Protein AF-A0A819K159-F1 (afdb_monomer_lite)

Structure (mmCIF, N/CA/C/O backbone):
data_AF-A0A819K159-F1
#
_entry.id   AF-A0A819K159-F1
#
loop_
_atom_site.group_PDB
_atom_site.id
_atom_site.type_symbol
_atom_site.label_atom_id
_atom_site.label_alt_id
_atom_site.label_comp_id
_atom_site.label_asym_id
_atom_site.label_entity_id
_atom_site.label_seq_id
_atom_site.pdbx_PDB_ins_code
_atom_site.Cartn_x
_atom_site.Cartn_y
_atom_site.Cartn_z
_atom_site.occupancy
_atom_site.B_iso_or_equiv
_atom_site.auth_seq_id
_atom_site.auth_comp_id
_atom_site.auth_asym_id
_atom_site.auth_atom_id
_atom_site.pdbx_PDB_model_num
ATOM 1 N N . ASN A 1 1 ? 10.138 -2.833 24.846 1.00 34.81 1 ASN A N 1
ATOM 2 C CA . ASN A 1 1 ? 11.145 -2.351 23.873 1.00 34.81 1 ASN A CA 1
ATOM 3 C C . ASN A 1 1 ? 10.546 -2.273 22.482 1.00 34.81 1 ASN A C 1
ATOM 5 O O . ASN A 1 1 ? 10.382 -3.329 21.896 1.00 34.81 1 ASN A O 1
ATOM 9 N N . SER A 1 2 ? 10.204 -1.086 21.962 1.00 34.47 2 SER A N 1
ATOM 10 C CA . SER A 1 2 ? 10.043 -0.841 20.509 1.00 34.47 2 SER A CA 1
ATOM 11 C C . SER A 1 2 ? 9.877 0.658 20.207 1.00 34.47 2 SER A C 1
ATOM 13 O O . SER A 1 2 ? 8.821 1.103 19.783 1.00 34.47 2 SER A O 1
ATOM 15 N N . TYR A 1 3 ? 10.932 1.452 20.414 1.00 44.59 3 TYR A N 1
ATOM 16 C CA . TYR A 1 3 ? 11.008 2.831 19.893 1.00 44.59 3 TYR A CA 1
ATOM 17 C C . TYR A 1 3 ? 11.698 2.905 18.510 1.00 44.59 3 TYR A C 1
ATOM 19 O O . TYR A 1 3 ? 11.857 3.988 17.961 1.00 44.59 3 TYR A O 1
ATOM 27 N N . GLY A 1 4 ? 12.090 1.761 17.923 1.00 44.41 4 GLY A N 1
ATOM 28 C CA . GLY A 1 4 ? 12.857 1.691 16.666 1.00 44.41 4 GLY A CA 1
ATOM 29 C C . GLY A 1 4 ? 12.062 1.370 15.390 1.00 44.41 4 GLY A C 1
ATOM 30 O O . GLY A 1 4 ? 12.585 1.562 14.299 1.00 44.41 4 GLY A O 1
ATOM 31 N N . LEU A 1 5 ? 10.809 0.905 15.484 1.00 49.50 5 LEU A N 1
ATOM 32 C CA . LEU A 1 5 ? 10.031 0.464 14.308 1.00 49.50 5 LEU A CA 1
ATOM 33 C C . LEU A 1 5 ? 9.354 1.614 13.536 1.00 49.50 5 LEU A C 1
ATOM 35 O O . LEU A 1 5 ? 9.073 1.469 12.349 1.00 49.50 5 LEU A O 1
ATOM 39 N N . ASN A 1 6 ? 9.134 2.772 14.169 1.00 55.06 6 ASN A N 1
ATOM 40 C CA . ASN A 1 6 ? 8.430 3.900 13.540 1.00 55.06 6 ASN A CA 1
ATOM 41 C C . ASN A 1 6 ? 9.286 4.676 12.520 1.00 55.06 6 ASN A C 1
ATOM 43 O O . ASN A 1 6 ? 8.740 5.336 11.639 1.00 55.06 6 ASN A O 1
ATOM 47 N N . GLY A 1 7 ? 10.619 4.616 12.622 1.00 65.12 7 GLY A N 1
ATOM 48 C CA . GLY A 1 7 ? 11.518 5.340 11.713 1.00 65.12 7 GLY A CA 1
ATOM 49 C C . GLY A 1 7 ? 11.673 4.670 10.346 1.00 65.12 7 GLY A C 1
ATOM 50 O O . GLY A 1 7 ? 11.739 5.354 9.327 1.00 65.12 7 GLY A O 1
ATOM 51 N N . MET A 1 8 ? 11.669 3.334 10.316 1.00 78.75 8 MET A N 1
ATOM 52 C CA . MET A 1 8 ? 11.989 2.569 9.108 1.00 78.75 8 MET A CA 1
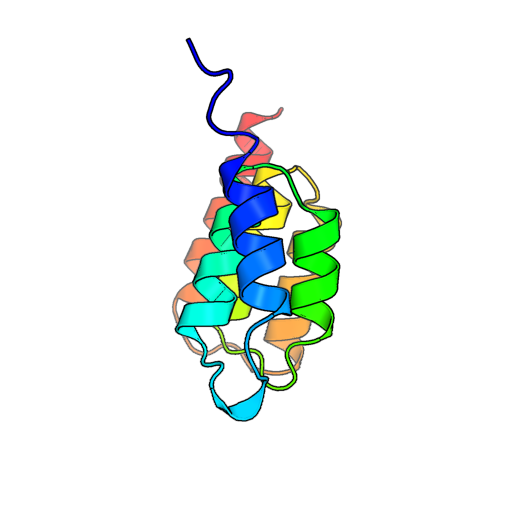ATOM 53 C C . MET A 1 8 ? 10.923 2.700 8.017 1.00 78.75 8 MET A C 1
ATOM 55 O O . MET A 1 8 ? 11.279 2.800 6.847 1.00 78.75 8 MET A O 1
ATOM 59 N N . GLY A 1 9 ? 9.636 2.771 8.376 1.00 84.25 9 GLY A N 1
ATOM 60 C CA . GLY A 1 9 ? 8.568 2.995 7.397 1.00 84.25 9 GLY A CA 1
ATOM 61 C C . GLY A 1 9 ? 8.703 4.343 6.688 1.00 84.25 9 GLY A C 1
ATOM 62 O O . GLY A 1 9 ? 8.634 4.405 5.464 1.00 84.25 9 GLY A O 1
ATOM 63 N N . LYS A 1 10 ? 8.992 5.418 7.435 1.00 87.88 10 LYS A N 1
ATOM 64 C CA . LYS A 1 10 ? 9.196 6.754 6.851 1.00 87.88 10 LYS A CA 1
ATOM 65 C C . LYS A 1 10 ? 10.429 6.793 5.953 1.00 87.88 10 LYS A C 1
ATOM 67 O O . LYS A 1 10 ? 10.360 7.314 4.847 1.00 87.88 10 LYS A O 1
ATOM 72 N N . GLN A 1 11 ? 11.529 6.179 6.389 1.00 89.50 11 GLN A N 1
ATOM 73 C CA . GLN A 1 11 ? 12.736 6.058 5.569 1.00 89.50 11 GLN A CA 1
ATOM 74 C C . GLN A 1 11 ? 12.486 5.250 4.289 1.00 89.50 11 GLN A C 1
ATOM 76 O O . GLN A 1 11 ? 12.965 5.635 3.226 1.00 89.50 11 GLN A O 1
ATOM 81 N N . ALA A 1 12 ? 11.713 4.163 4.365 1.00 89.75 12 ALA A N 1
ATOM 82 C CA . ALA A 1 12 ? 11.340 3.372 3.196 1.00 89.75 12 ALA A CA 1
ATOM 83 C C . ALA A 1 12 ? 10.525 4.200 2.192 1.00 89.75 12 ALA A C 1
ATOM 85 O O . ALA A 1 12 ? 10.812 4.161 0.997 1.00 89.75 12 ALA A O 1
ATOM 86 N N . VAL A 1 13 ? 9.565 4.995 2.675 1.00 91.75 13 VAL A N 1
ATOM 87 C CA . VAL A 1 13 ? 8.784 5.929 1.848 1.00 91.75 13 VAL A CA 1
ATOM 88 C C . VAL A 1 13 ? 9.690 6.977 1.203 1.00 91.75 13 VAL A C 1
ATOM 90 O O . VAL A 1 13 ? 9.614 7.188 -0.004 1.00 91.75 13 VAL A O 1
ATOM 93 N N . GLU A 1 14 ? 10.589 7.606 1.962 1.00 92.25 14 GLU A N 1
ATOM 94 C CA . GLU A 1 14 ? 11.522 8.601 1.421 1.00 92.25 14 GLU A CA 1
ATOM 95 C C . GLU A 1 14 ? 12.449 8.027 0.347 1.00 92.25 14 GLU A C 1
ATOM 97 O O . GLU A 1 14 ? 12.685 8.675 -0.673 1.00 92.25 14 GLU A O 1
ATOM 102 N N . LEU A 1 15 ? 12.992 6.826 0.568 1.00 90.50 15 LEU A N 1
ATOM 103 C CA . LEU A 1 15 ? 13.835 6.143 -0.412 1.00 90.50 15 LEU A CA 1
ATOM 104 C C . LEU A 1 15 ? 13.040 5.817 -1.671 1.00 90.50 15 LEU A C 1
ATOM 106 O O . LEU A 1 15 ? 13.500 6.109 -2.770 1.00 90.50 15 LEU A O 1
ATOM 110 N N . TYR A 1 16 ? 11.834 5.280 -1.505 1.00 91.81 16 TYR A N 1
ATOM 111 C CA . TYR A 1 16 ? 10.938 4.962 -2.606 1.00 91.81 16 TYR A CA 1
ATOM 112 C C . TYR A 1 16 ? 10.593 6.206 -3.443 1.00 91.81 16 TYR A C 1
ATOM 114 O O . TYR A 1 16 ? 10.679 6.164 -4.665 1.00 91.81 16 TYR A O 1
ATOM 122 N N . LEU A 1 17 ? 10.289 7.342 -2.807 1.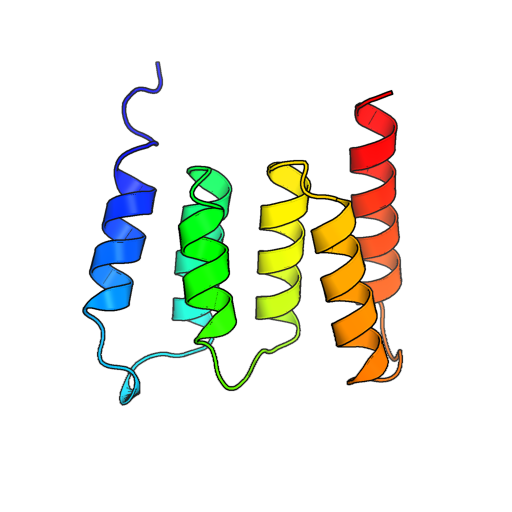00 89.88 17 LEU A N 1
ATOM 123 C CA . LEU A 1 17 ? 9.981 8.599 -3.504 1.00 89.88 17 LEU A CA 1
ATOM 124 C C . LEU A 1 17 ? 11.179 9.199 -4.256 1.00 89.88 17 LEU A C 1
ATOM 126 O O . LEU A 1 17 ? 10.987 9.983 -5.183 1.00 89.88 17 LEU A O 1
ATOM 130 N N . LYS A 1 18 ? 12.408 8.844 -3.869 1.00 91.69 18 LYS A N 1
ATOM 131 C CA . LYS A 1 18 ? 13.638 9.251 -4.564 1.00 91.69 18 LYS A CA 1
ATOM 132 C C . LYS A 1 18 ? 13.993 8.328 -5.733 1.00 91.69 18 LYS A C 1
ATOM 134 O O . LYS A 1 18 ? 14.865 8.687 -6.523 1.00 91.69 18 LYS A O 1
ATOM 139 N N . MET A 1 19 ? 13.368 7.153 -5.850 1.00 87.31 19 MET A N 1
ATOM 140 C CA . MET A 1 19 ? 13.637 6.233 -6.955 1.00 87.31 19 MET A CA 1
ATOM 141 C C . MET A 1 19 ? 13.006 6.756 -8.254 1.00 87.31 19 MET A C 1
ATOM 143 O O . MET A 1 19 ? 11.822 7.104 -8.264 1.00 87.31 19 MET A O 1
ATOM 147 N N . PRO A 1 20 ? 13.754 6.790 -9.372 1.00 87.94 20 PRO A N 1
ATOM 148 C CA . PRO A 1 20 ? 13.175 7.135 -10.662 1.00 87.94 20 PRO A CA 1
ATOM 149 C C . PRO A 1 20 ? 12.097 6.120 -11.054 1.00 87.94 20 PRO A C 1
ATOM 151 O O . PRO A 1 20 ? 12.296 4.910 -10.930 1.00 87.94 20 PRO A O 1
ATOM 154 N N . GLN A 1 21 ? 10.963 6.617 -11.554 1.00 81.44 21 GLN A N 1
ATOM 155 C CA . GLN A 1 21 ? 9.802 5.793 -11.919 1.00 81.44 21 GLN A CA 1
ATOM 156 C C . GLN A 1 21 ? 10.151 4.706 -12.945 1.00 81.44 21 GLN A C 1
ATOM 158 O O . GLN A 1 21 ? 9.619 3.606 -12.873 1.00 81.44 21 GLN A O 1
ATOM 163 N N . GLU A 1 22 ? 11.092 4.984 -13.850 1.00 84.81 22 GLU A N 1
ATOM 164 C CA . GLU A 1 22 ? 11.591 4.043 -14.863 1.00 84.81 22 GLU A CA 1
ATOM 165 C C . GLU A 1 22 ? 12.272 2.788 -14.287 1.00 84.81 22 GLU A C 1
ATOM 167 O O . GLU A 1 22 ? 12.321 1.763 -14.962 1.00 84.81 22 GLU A O 1
ATOM 172 N N . PHE A 1 23 ? 12.763 2.840 -13.042 1.00 85.12 23 PHE A N 1
ATOM 173 C CA . PHE A 1 23 ? 13.386 1.698 -12.360 1.00 85.12 23 PHE A CA 1
ATOM 174 C C . PHE A 1 23 ? 12.460 1.016 -11.354 1.00 85.12 23 PHE A C 1
ATOM 176 O O . PHE A 1 23 ? 12.862 0.038 -10.720 1.00 85.12 23 PHE A O 1
ATOM 183 N N . MET A 1 24 ? 11.242 1.527 -11.168 1.00 88.12 24 MET A N 1
ATOM 184 C CA . MET A 1 24 ? 10.303 0.935 -10.229 1.00 88.12 24 MET A CA 1
ATOM 185 C C . MET A 1 24 ? 9.567 -0.245 -10.847 1.00 88.12 24 MET A C 1
ATOM 187 O O . MET A 1 24 ? 9.076 -0.193 -11.972 1.00 88.12 24 MET A O 1
ATOM 191 N N . ASN A 1 25 ? 9.479 -1.320 -10.071 1.00 90.25 25 ASN A N 1
ATOM 192 C CA . ASN A 1 25 ? 8.729 -2.515 -10.416 1.00 90.25 25 ASN A CA 1
ATOM 193 C C . ASN A 1 25 ? 7.710 -2.870 -9.320 1.00 90.25 25 ASN A C 1
ATOM 195 O O . ASN A 1 25 ? 7.661 -2.259 -8.249 1.00 90.25 25 ASN A O 1
ATOM 199 N N . GLU A 1 26 ? 6.916 -3.913 -9.573 1.00 91.12 26 GLU A N 1
ATOM 200 C CA . GLU A 1 26 ? 5.928 -4.435 -8.620 1.00 91.12 26 GLU A CA 1
ATOM 201 C C . GLU A 1 26 ? 6.523 -4.688 -7.223 1.00 91.12 26 GLU A C 1
ATOM 203 O O . GLU A 1 26 ? 5.896 -4.368 -6.213 1.00 91.12 26 GLU A O 1
ATOM 208 N N . ALA A 1 27 ? 7.743 -5.225 -7.143 1.00 90.56 27 ALA A N 1
ATOM 209 C CA . ALA A 1 27 ? 8.380 -5.533 -5.869 1.00 90.56 27 ALA A CA 1
ATOM 210 C C . ALA A 1 27 ? 8.710 -4.265 -5.068 1.00 90.56 27 ALA A C 1
ATOM 212 O O . ALA A 1 27 ? 8.529 -4.265 -3.851 1.00 90.56 27 ALA A O 1
ATOM 213 N N . ASN A 1 28 ? 9.128 -3.176 -5.723 1.00 92.56 28 ASN A N 1
ATOM 214 C CA . ASN A 1 28 ? 9.342 -1.890 -5.053 1.00 92.56 28 ASN A CA 1
ATOM 215 C C . ASN A 1 28 ? 8.037 -1.357 -4.451 1.00 92.56 28 ASN A C 1
ATOM 217 O O . ASN A 1 28 ? 8.021 -0.962 -3.285 1.00 92.56 28 ASN A O 1
ATOM 221 N N . HIS A 1 29 ? 6.944 -1.404 -5.220 1.00 93.75 29 HIS A N 1
ATOM 222 C CA . HIS A 1 29 ? 5.617 -0.971 -4.776 1.00 93.75 29 HIS A CA 1
ATOM 223 C C . HIS A 1 29 ? 5.122 -1.776 -3.570 1.00 93.75 29 HIS A C 1
ATOM 225 O O . HIS A 1 29 ? 4.736 -1.211 -2.549 1.00 93.75 29 HIS A O 1
ATOM 231 N N . VAL A 1 30 ? 5.179 -3.105 -3.658 1.00 92.19 30 VAL A N 1
ATOM 232 C CA . VAL A 1 30 ? 4.752 -3.994 -2.570 1.00 92.19 30 VAL A CA 1
ATOM 233 C C . VAL A 1 30 ? 5.614 -3.793 -1.323 1.00 92.19 30 VAL A C 1
ATOM 235 O O . VAL A 1 30 ? 5.087 -3.763 -0.213 1.00 92.19 30 VAL A O 1
ATOM 238 N N . CYS A 1 31 ? 6.928 -3.620 -1.489 1.00 92.69 31 CYS A N 1
ATOM 239 C CA . CYS A 1 31 ? 7.848 -3.415 -0.374 1.00 92.69 31 CYS A CA 1
ATOM 240 C C . CYS A 1 31 ? 7.512 -2.142 0.413 1.00 92.69 31 CYS A C 1
ATOM 242 O O . CYS A 1 31 ? 7.370 -2.200 1.637 1.00 92.69 31 CYS A O 1
ATOM 244 N N . VAL A 1 32 ? 7.318 -1.008 -0.274 1.00 93.81 32 VAL A N 1
ATOM 245 C CA . VAL A 1 32 ? 6.984 0.250 0.408 1.00 93.81 32 VAL A CA 1
ATOM 246 C C . VAL A 1 32 ? 5.592 0.201 1.042 1.00 93.81 32 VAL A C 1
ATOM 248 O O . VAL A 1 32 ? 5.428 0.668 2.165 1.00 93.81 32 VAL A O 1
ATOM 251 N N . LEU A 1 33 ? 4.603 -0.432 0.398 1.00 92.75 33 LEU A N 1
ATOM 252 C CA . LEU A 1 33 ? 3.262 -0.577 0.973 1.00 92.75 33 LEU A CA 1
ATOM 253 C C . LEU A 1 33 ? 3.266 -1.470 2.225 1.00 92.75 33 LEU A C 1
ATOM 255 O O . LEU A 1 33 ? 2.621 -1.131 3.215 1.00 92.75 33 LEU A O 1
ATOM 259 N N . ASN A 1 34 ? 4.044 -2.557 2.231 1.00 90.38 34 ASN A N 1
ATOM 260 C CA . ASN A 1 34 ? 4.249 -3.371 3.433 1.00 90.38 34 ASN A CA 1
ATOM 261 C C . ASN A 1 34 ? 4.924 -2.565 4.547 1.00 90.38 34 ASN A C 1
ATOM 263 O O . ASN A 1 34 ? 4.487 -2.624 5.696 1.00 90.38 34 ASN A O 1
ATOM 267 N N . ALA A 1 35 ? 5.963 -1.788 4.226 1.00 91.25 35 ALA A N 1
ATOM 268 C CA . ALA A 1 35 ? 6.611 -0.920 5.205 1.00 91.25 35 ALA A CA 1
ATOM 269 C C . ALA A 1 35 ? 5.606 0.074 5.814 1.00 91.25 35 ALA A C 1
ATOM 271 O O . ALA A 1 35 ? 5.562 0.235 7.034 1.00 91.25 35 ALA A O 1
ATOM 272 N N . CYS A 1 36 ? 4.731 0.662 4.993 1.00 90.88 36 CYS A N 1
ATOM 273 C CA . CYS A 1 36 ? 3.657 1.521 5.479 1.00 90.88 36 CYS A CA 1
ATOM 274 C C . CYS A 1 36 ? 2.655 0.773 6.369 1.00 90.88 36 CYS A C 1
ATOM 276 O O . CYS A 1 36 ? 2.301 1.280 7.432 1.00 90.88 36 CYS A O 1
ATOM 278 N N . SER A 1 37 ? 2.244 -0.437 5.978 1.00 87.56 37 SER A N 1
ATOM 279 C CA . SER A 1 37 ? 1.335 -1.298 6.749 1.00 87.56 37 SER A CA 1
ATOM 280 C C . SER A 1 37 ? 1.880 -1.614 8.145 1.00 87.56 37 SER A C 1
ATOM 282 O O . SER A 1 37 ? 1.176 -1.475 9.146 1.00 87.56 37 SER A O 1
ATOM 284 N N . HIS A 1 38 ? 3.162 -1.976 8.249 1.00 87.06 38 HIS A N 1
ATOM 285 C CA . HIS A 1 38 ? 3.793 -2.291 9.533 1.00 87.06 38 HIS A CA 1
ATOM 286 C C . HIS A 1 38 ? 4.078 -1.058 10.399 1.00 87.06 38 HIS A C 1
ATOM 288 O O . HIS A 1 38 ? 4.105 -1.176 11.623 1.00 87.06 38 HIS A O 1
ATOM 294 N N . SER A 1 39 ? 4.279 0.111 9.788 1.00 87.31 39 SER A N 1
ATOM 295 C CA . SER A 1 39 ? 4.563 1.366 10.497 1.00 87.31 39 SER A CA 1
ATOM 296 C C . SER A 1 39 ? 3.332 2.256 10.716 1.00 87.31 39 SER A C 1
ATOM 298 O O . SER A 1 39 ? 3.478 3.359 11.235 1.00 87.31 39 SER A O 1
ATOM 300 N N . GLY A 1 40 ? 2.130 1.814 10.325 1.00 88.12 40 GLY A N 1
ATOM 301 C CA . GLY A 1 40 ? 0.892 2.591 10.472 1.00 88.12 40 GLY A CA 1
ATOM 302 C C . GLY A 1 40 ? 0.805 3.829 9.567 1.00 88.12 40 GLY A C 1
ATOM 303 O O . GLY A 1 40 ? 0.011 4.730 9.830 1.00 88.12 40 GLY A O 1
ATOM 304 N N . LEU A 1 41 ? 1.600 3.887 8.495 1.00 91.50 41 LEU A N 1
ATOM 305 C CA . LEU A 1 41 ? 1.676 5.010 7.548 1.00 91.50 41 LEU A CA 1
ATOM 306 C C . LEU A 1 41 ? 0.618 4.872 6.443 1.00 91.50 41 LEU A C 1
ATOM 308 O O . LEU A 1 41 ? 0.914 4.800 5.249 1.00 91.50 41 LEU A O 1
ATOM 312 N N . VAL A 1 42 ? -0.647 4.759 6.851 1.00 92.38 42 VAL A N 1
ATOM 313 C CA . VAL A 1 42 ? -1.767 4.475 5.936 1.00 92.38 42 VAL A CA 1
ATOM 314 C C . VAL A 1 42 ? -1.965 5.609 4.93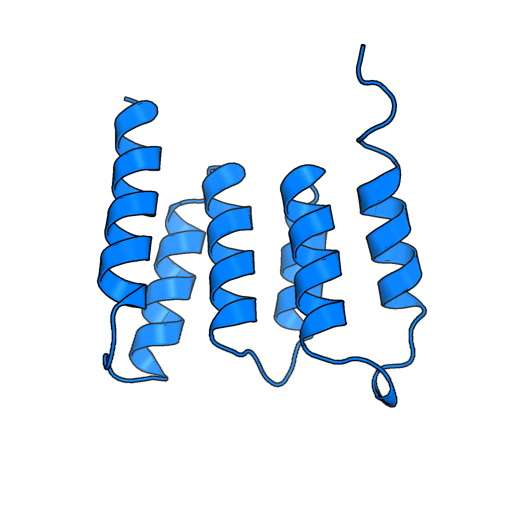1 1.00 92.38 42 VAL A C 1
ATOM 316 O O . VAL A 1 42 ? -2.307 5.372 3.774 1.00 92.38 42 VAL A O 1
ATOM 319 N N . HIS A 1 43 ? -1.735 6.854 5.349 1.00 93.75 43 HIS A N 1
ATOM 320 C CA . HIS A 1 43 ? -1.868 8.007 4.465 1.00 93.75 43 HIS A CA 1
ATOM 321 C C . HIS A 1 43 ? -0.863 7.941 3.306 1.00 93.75 43 HIS A C 1
ATOM 323 O O . HIS A 1 43 ? -1.235 8.085 2.142 1.00 93.75 43 HIS A O 1
ATOM 329 N N . GLU A 1 44 ? 0.393 7.641 3.614 1.00 94.06 44 GLU A N 1
ATOM 330 C CA . GLU A 1 44 ? 1.473 7.468 2.654 1.00 94.06 44 GLU A CA 1
ATOM 331 C C . GLU A 1 44 ? 1.205 6.269 1.739 1.00 94.06 44 GLU A C 1
ATOM 333 O O . GLU A 1 44 ? 1.372 6.381 0.523 1.00 94.06 44 GLU A O 1
ATOM 338 N N . ALA A 1 45 ? 0.711 5.154 2.292 1.00 94.31 45 ALA A N 1
ATOM 339 C CA . ALA A 1 45 ? 0.294 3.994 1.505 1.00 94.31 45 ALA A CA 1
ATOM 340 C C . ALA A 1 45 ? -0.764 4.364 0.452 1.00 94.31 45 ALA A C 1
ATOM 342 O O . ALA A 1 45 ? -0.604 4.014 -0.717 1.00 94.31 45 ALA A O 1
ATOM 343 N N . ARG A 1 46 ? -1.798 5.135 0.826 1.00 95.25 46 ARG A N 1
ATOM 344 C CA . ARG A 1 46 ? -2.842 5.605 -0.107 1.00 95.25 46 ARG A CA 1
ATOM 345 C C . ARG A 1 46 ? -2.264 6.462 -1.230 1.00 95.25 46 ARG A C 1
ATOM 347 O O . ARG A 1 46 ? -2.605 6.261 -2.395 1.00 95.25 46 ARG A O 1
ATOM 354 N N . LEU A 1 47 ? -1.387 7.409 -0.894 1.00 94.62 47 LEU A N 1
ATOM 355 C CA . LEU A 1 47 ? -0.753 8.280 -1.886 1.00 94.62 47 LEU A CA 1
ATOM 356 C C . LEU A 1 47 ? 0.097 7.476 -2.873 1.00 94.62 47 LEU A C 1
ATOM 358 O O . LEU A 1 47 ? 0.010 7.694 -4.081 1.00 94.62 47 LEU A O 1
ATOM 362 N N . ILE A 1 48 ? 0.891 6.527 -2.375 1.00 93.75 48 ILE A N 1
ATOM 363 C CA . ILE A 1 48 ? 1.704 5.649 -3.220 1.00 93.75 48 ILE A CA 1
ATOM 364 C C . ILE A 1 48 ? 0.800 4.795 -4.108 1.00 93.75 48 ILE A C 1
ATOM 366 O O . ILE A 1 48 ? 0.971 4.803 -5.325 1.00 93.75 48 ILE A O 1
ATOM 370 N N . PHE A 1 49 ? -0.195 4.124 -3.525 1.00 94.69 49 PHE A N 1
ATOM 371 C CA . PHE A 1 49 ? -1.129 3.268 -4.250 1.00 94.69 49 PHE A CA 1
ATOM 372 C C . PHE A 1 49 ? -1.841 4.021 -5.379 1.00 94.69 49 PHE A C 1
ATOM 374 O O . PHE A 1 49 ? -1.909 3.532 -6.506 1.00 94.69 49 PHE A O 1
ATOM 381 N N . LYS A 1 50 ? -2.300 5.251 -5.123 1.00 93.56 50 LYS A N 1
ATOM 382 C CA . LYS A 1 50 ? -2.938 6.097 -6.140 1.00 93.56 50 LYS A CA 1
ATOM 383 C C . LYS A 1 50 ? -2.011 6.412 -7.319 1.00 93.56 50 LYS A C 1
ATOM 385 O O . LYS A 1 50 ? -2.484 6.459 -8.449 1.00 93.56 50 LYS A O 1
ATOM 390 N N . ASN A 1 51 ? -0.714 6.596 -7.070 1.00 91.12 51 ASN A N 1
ATOM 391 C CA . ASN A 1 51 ? 0.269 6.936 -8.103 1.00 91.12 51 ASN A CA 1
ATOM 392 C C . ASN A 1 51 ? 0.717 5.740 -8.963 1.00 91.12 51 ASN A C 1
ATOM 394 O O . ASN A 1 51 ? 1.246 5.946 -10.057 1.00 91.12 51 ASN A O 1
ATOM 398 N N . ILE A 1 52 ? 0.494 4.501 -8.511 1.00 91.06 52 ILE A N 1
ATOM 399 C CA . ILE A 1 52 ? 0.799 3.296 -9.294 1.00 91.06 52 ILE A CA 1
ATOM 400 C C . ILE A 1 52 ? -0.167 3.210 -10.481 1.00 91.06 52 ILE A C 1
ATOM 402 O O . ILE A 1 52 ? -1.374 3.051 -10.291 1.00 91.06 52 ILE A O 1
ATOM 406 N N . GLN A 1 53 ? 0.367 3.281 -11.702 1.00 87.75 53 GLN A N 1
ATOM 407 C CA . GLN A 1 53 ? -0.432 3.239 -12.934 1.00 87.75 53 GLN A CA 1
ATOM 408 C C . GLN A 1 53 ? -1.008 1.844 -13.200 1.00 87.75 53 GLN A C 1
ATOM 410 O O . GLN A 1 53 ? -2.193 1.706 -13.480 1.00 87.75 53 GLN A O 1
ATOM 415 N N . ILE A 1 54 ? -0.176 0.806 -13.071 1.00 87.50 54 ILE A N 1
ATOM 416 C CA . ILE A 1 54 ? -0.564 -0.588 -13.303 1.00 87.50 54 ILE A CA 1
ATOM 417 C C . ILE A 1 54 ? -0.569 -1.311 -11.962 1.00 87.50 54 ILE A C 1
ATOM 419 O O . ILE A 1 54 ? 0.482 -1.609 -11.394 1.00 87.50 54 ILE A O 1
ATOM 423 N N . LYS A 1 55 ? -1.766 -1.573 -11.441 1.00 88.62 55 LYS A N 1
ATOM 424 C CA . LYS A 1 55 ? -1.955 -2.264 -10.167 1.00 88.62 55 LYS A CA 1
ATOM 425 C C . LYS A 1 55 ? -2.207 -3.738 -10.429 1.00 88.62 55 LYS A C 1
ATOM 427 O O . LYS A 1 55 ? -3.222 -4.114 -11.003 1.00 88.62 55 LYS A O 1
ATOM 432 N N . THR A 1 56 ? -1.274 -4.575 -10.004 1.00 87.75 56 THR A N 1
ATOM 433 C CA . THR A 1 56 ? -1.446 -6.023 -10.065 1.00 87.75 56 THR A CA 1
ATOM 434 C C . THR A 1 56 ? -2.276 -6.514 -8.886 1.00 87.75 56 THR A C 1
ATOM 436 O O . THR A 1 56 ? -2.433 -5.826 -7.873 1.00 87.75 56 THR A O 1
ATOM 439 N N . VAL A 1 57 ? -2.726 -7.763 -8.987 1.00 84.81 57 VAL A N 1
ATOM 440 C CA . VAL A 1 57 ? -3.388 -8.496 -7.902 1.00 84.81 57 VAL A CA 1
ATOM 441 C C . VAL A 1 57 ? -2.635 -8.332 -6.584 1.00 84.81 57 VAL A C 1
ATOM 443 O O . VAL A 1 57 ? -3.238 -7.997 -5.569 1.00 84.81 57 VAL A O 1
ATOM 446 N N . LYS A 1 58 ? -1.306 -8.491 -6.615 1.00 85.94 58 LYS A N 1
ATOM 447 C CA . LYS A 1 58 ? -0.428 -8.418 -5.444 1.00 85.94 58 LYS A CA 1
ATOM 448 C C . LYS A 1 58 ? -0.424 -7.033 -4.799 1.00 85.94 58 LYS A C 1
ATOM 450 O O . LYS A 1 58 ? -0.480 -6.931 -3.578 1.00 85.94 58 LYS A O 1
ATOM 455 N N . ILE A 1 59 ? -0.413 -5.974 -5.609 1.00 90.56 59 ILE A N 1
ATOM 456 C CA . ILE A 1 59 ? -0.472 -4.588 -5.126 1.00 90.56 59 ILE A CA 1
ATOM 457 C C . ILE A 1 59 ? -1.827 -4.311 -4.454 1.00 90.56 59 ILE A C 1
ATOM 459 O O . ILE A 1 59 ? -1.848 -3.750 -3.359 1.00 90.56 59 ILE A O 1
ATOM 463 N N . TYR A 1 60 ? -2.940 -4.769 -5.043 1.00 89.38 60 TYR A N 1
ATOM 464 C CA . TYR A 1 60 ? -4.260 -4.708 -4.396 1.00 89.38 60 TYR A CA 1
ATOM 465 C C . TYR A 1 60 ? -4.282 -5.496 -3.084 1.00 89.38 60 TYR A C 1
ATOM 467 O O . TYR A 1 60 ? -4.732 -4.976 -2.066 1.00 89.38 60 TYR A O 1
ATOM 475 N N . THR A 1 61 ? -3.734 -6.717 -3.071 1.00 85.62 61 THR A N 1
ATOM 476 C CA . THR A 1 61 ? -3.735 -7.565 -1.866 1.00 85.62 61 THR A CA 1
ATOM 477 C C . THR A 1 61 ? -2.992 -6.902 -0.710 1.00 85.62 61 THR A C 1
ATOM 479 O O . THR A 1 61 ? -3.459 -6.945 0.428 1.00 85.62 61 THR A O 1
ATOM 482 N N . THR A 1 62 ? -1.847 -6.281 -0.997 1.00 90.19 62 THR A N 1
ATOM 483 C CA . THR A 1 62 ? -1.048 -5.574 0.005 1.00 90.19 62 THR A CA 1
ATOM 484 C C . THR A 1 62 ? -1.757 -4.321 0.515 1.00 90.19 62 THR A C 1
ATOM 486 O O . THR A 1 62 ? -1.711 -4.044 1.712 1.00 90.19 62 THR A O 1
ATOM 489 N N . MET A 1 63 ? -2.439 -3.571 -0.357 1.00 93.38 63 MET A N 1
ATOM 490 C CA . MET A 1 63 ? -3.192 -2.389 0.067 1.00 93.38 63 MET A CA 1
ATOM 491 C C . MET A 1 63 ? -4.398 -2.762 0.940 1.00 93.38 63 MET A C 1
ATOM 493 O O . MET A 1 63 ? -4.627 -2.128 1.968 1.00 93.38 63 MET A O 1
ATOM 497 N N . VAL A 1 64 ? -5.126 -3.824 0.582 1.00 89.81 64 VAL A N 1
ATOM 498 C CA . VAL A 1 64 ? -6.236 -4.353 1.390 1.00 89.81 64 VAL A CA 1
ATOM 499 C C . VAL A 1 64 ? -5.738 -4.796 2.766 1.00 89.81 64 VAL A C 1
ATOM 501 O O . VAL A 1 64 ? -6.305 -4.374 3.767 1.00 89.81 64 VAL A O 1
ATOM 504 N N . ASP A 1 65 ? -4.637 -5.555 2.843 1.00 85.81 65 ASP A N 1
ATOM 505 C CA . ASP A 1 65 ? -4.029 -5.942 4.128 1.00 85.81 65 ASP A CA 1
ATOM 506 C C . ASP A 1 65 ? -3.632 -4.719 4.973 1.00 85.81 65 ASP A C 1
ATOM 508 O O . ASP A 1 65 ? -3.928 -4.663 6.168 1.00 85.81 65 ASP A O 1
ATOM 512 N N . CYS A 1 66 ? -3.034 -3.700 4.347 1.00 90.31 66 CYS A N 1
ATOM 513 C CA . CYS A 1 66 ? -2.682 -2.447 5.012 1.00 90.31 66 CYS A CA 1
ATOM 514 C C . CYS A 1 66 ? -3.903 -1.762 5.647 1.00 90.31 66 CYS A C 1
ATOM 516 O O . CYS A 1 66 ? -3.847 -1.369 6.814 1.00 90.31 66 CYS A O 1
ATOM 518 N N . LEU A 1 67 ? -5.008 -1.652 4.905 1.00 90.31 67 LEU A N 1
ATOM 519 C CA . LEU A 1 67 ? -6.247 -1.044 5.390 1.00 90.31 67 LEU A CA 1
ATOM 520 C C . LEU A 1 67 ? -6.914 -1.891 6.479 1.00 90.31 67 LEU A C 1
ATOM 522 O O . LEU A 1 67 ? -7.302 -1.343 7.511 1.00 90.31 67 LEU A O 1
ATOM 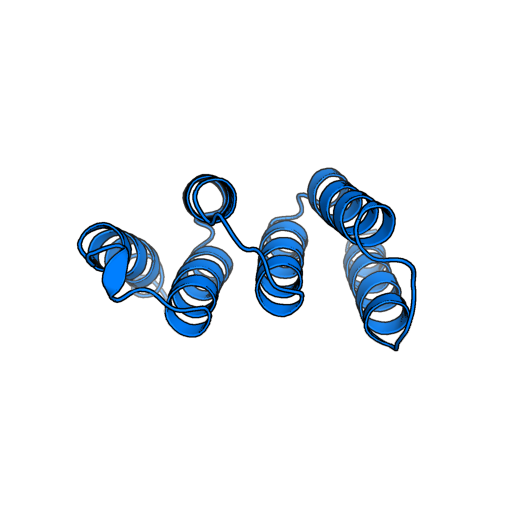526 N N . SER A 1 68 ? -6.987 -3.214 6.302 1.00 87.38 68 SER A N 1
ATOM 527 C CA . SER A 1 68 ? -7.555 -4.138 7.292 1.00 87.38 68 SER A CA 1
ATOM 528 C C . SER A 1 68 ? -6.811 -4.070 8.626 1.00 87.38 68 SER A C 1
ATOM 530 O O . SER A 1 68 ? -7.436 -3.958 9.678 1.00 87.38 68 SER A O 1
ATOM 532 N N . ARG A 1 69 ? -5.472 -4.051 8.607 1.00 86.56 69 ARG A N 1
ATOM 533 C CA . ARG A 1 69 ? -4.646 -3.928 9.823 1.00 86.56 69 ARG A CA 1
ATOM 534 C C . ARG A 1 69 ? -4.813 -2.583 10.525 1.00 86.56 69 ARG A C 1
ATOM 536 O O . ARG A 1 69 ? -4.657 -2.504 11.740 1.00 86.56 69 ARG A O 1
ATOM 543 N N . ALA A 1 70 ? -5.138 -1.541 9.770 1.00 88.25 70 ALA A N 1
ATOM 544 C CA . ALA A 1 70 ? -5.426 -0.211 10.287 1.00 88.25 70 ALA A CA 1
ATOM 545 C C . ALA A 1 70 ? -6.922 0.029 10.579 1.00 88.25 70 ALA A C 1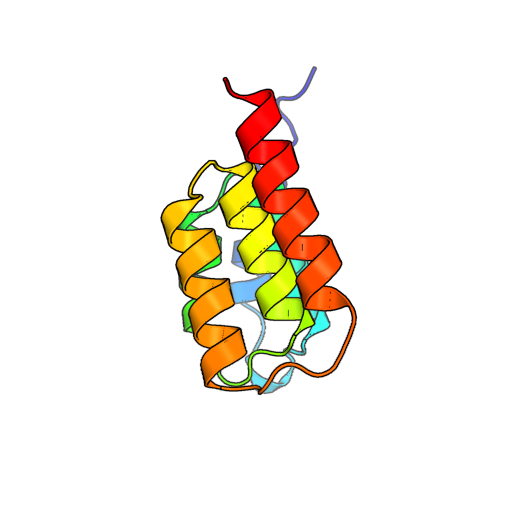
ATOM 547 O O . ALA A 1 70 ? -7.305 1.157 10.876 1.00 88.25 70 ALA A O 1
ATOM 548 N N . SER A 1 71 ? -7.756 -1.020 10.527 1.00 89.81 71 SER A N 1
ATOM 549 C CA . SER A 1 71 ? -9.206 -0.965 10.777 1.00 89.81 71 SER A CA 1
ATOM 550 C C . SER A 1 71 ? -10.008 -0.078 9.807 1.00 89.81 71 SER A C 1
ATOM 552 O O . SER A 1 71 ? -11.125 0.331 10.113 1.00 89.81 71 SER A O 1
ATOM 554 N N . PHE A 1 72 ? -9.483 0.194 8.607 1.00 90.44 72 PHE A N 1
ATOM 555 C CA . PHE A 1 72 ? -10.198 0.888 7.524 1.00 90.44 72 PHE A CA 1
ATOM 556 C C . PHE A 1 72 ? -10.962 -0.110 6.651 1.00 90.44 72 PHE A C 1
ATOM 558 O O . PHE A 1 72 ? -10.705 -0.262 5.457 1.00 90.44 72 PHE A O 1
ATOM 565 N N . PHE A 1 73 ? -11.884 -0.843 7.264 1.00 88.19 73 PHE A N 1
ATOM 566 C CA . PHE A 1 73 ? -12.512 -1.991 6.623 1.00 88.19 73 PHE A CA 1
ATOM 567 C C . PHE A 1 73 ? -13.430 -1.649 5.448 1.00 88.19 73 PHE A C 1
ATOM 569 O O . PHE A 1 73 ? -13.449 -2.376 4.461 1.00 88.19 73 PHE A O 1
ATOM 576 N N . GLU A 1 74 ? -14.175 -0.549 5.542 1.00 89.56 74 GLU A N 1
ATOM 577 C CA . GLU A 1 74 ? -15.042 -0.083 4.454 1.00 89.56 74 GLU A CA 1
ATOM 578 C C . GLU A 1 74 ? -14.215 0.227 3.201 1.00 89.56 74 GLU A C 1
ATOM 580 O O . GLU A 1 74 ? -14.521 -0.237 2.107 1.00 89.56 74 GLU A O 1
ATOM 585 N N . GLU A 1 75 ? -13.086 0.914 3.372 1.00 91.56 75 GLU A N 1
ATOM 586 C CA . GLU A 1 75 ? -12.167 1.212 2.274 1.00 91.56 75 GLU A CA 1
ATOM 587 C C . GLU A 1 75 ? -11.501 -0.062 1.729 1.00 91.56 75 GLU A C 1
ATOM 589 O O . GLU A 1 75 ? -11.339 -0.211 0.518 1.00 91.56 75 GLU A O 1
ATOM 594 N N . ALA A 1 76 ? -11.160 -1.013 2.607 1.00 89.00 76 ALA A N 1
ATOM 595 C CA . ALA A 1 76 ? -10.635 -2.312 2.200 1.00 89.00 76 ALA A CA 1
ATOM 596 C C . ALA A 1 76 ? -11.646 -3.083 1.331 1.00 89.00 76 ALA A C 1
ATOM 598 O O . ALA A 1 76 ? -11.261 -3.638 0.303 1.00 89.00 76 ALA A O 1
ATOM 599 N N . GLN A 1 77 ? -12.930 -3.070 1.704 1.00 87.25 77 GLN A N 1
ATOM 600 C CA . GLN A 1 77 ? -14.003 -3.690 0.927 1.00 87.25 77 GLN A CA 1
ATOM 601 C C . GLN A 1 77 ? -14.187 -2.997 -0.426 1.00 87.25 77 GLN A C 1
ATOM 603 O O . GLN A 1 77 ? -14.245 -3.671 -1.449 1.00 87.25 77 GLN A O 1
ATOM 608 N N . HIS A 1 78 ? -14.181 -1.663 -0.456 1.00 90.56 78 HIS A N 1
ATOM 609 C CA . HIS A 1 78 ? -14.281 -0.903 -1.704 1.00 90.56 78 HIS A CA 1
ATOM 610 C C . HIS A 1 78 ? -13.169 -1.255 -2.703 1.00 90.56 78 HIS A C 1
ATOM 612 O O . HIS A 1 78 ? -13.437 -1.356 -3.899 1.00 90.56 78 HIS A O 1
ATOM 618 N N . LEU A 1 79 ? -11.930 -1.464 -2.238 1.00 89.06 79 LEU A N 1
ATOM 619 C CA . LEU A 1 79 ? -10.832 -1.889 -3.115 1.00 89.06 79 LEU A CA 1
ATOM 620 C C . LEU A 1 79 ? -11.024 -3.306 -3.663 1.00 89.06 79 LEU A C 1
ATOM 622 O O . LEU A 1 79 ? -10.628 -3.571 -4.798 1.00 89.06 79 LEU A O 1
ATOM 626 N N . VAL A 1 80 ? -11.610 -4.211 -2.875 1.00 84.56 80 VAL A N 1
ATOM 627 C CA . VAL A 1 80 ? -11.958 -5.561 -3.338 1.00 84.56 80 VAL A CA 1
ATOM 628 C C . VAL A 1 80 ? -13.040 -5.478 -4.413 1.00 84.56 80 VAL A C 1
ATOM 630 O O . VAL A 1 80 ? -12.862 -6.037 -5.492 1.00 84.56 80 VAL A O 1
ATOM 633 N N . ASP A 1 81 ? -14.097 -4.704 -4.171 1.00 85.62 81 ASP A N 1
ATOM 634 C CA . ASP A 1 81 ? -15.195 -4.519 -5.124 1.00 85.62 81 ASP A CA 1
ATOM 635 C C . ASP A 1 81 ? -14.715 -3.854 -6.430 1.00 85.62 81 ASP A C 1
ATOM 637 O O . ASP A 1 81 ? -15.163 -4.202 -7.524 1.00 85.62 81 ASP A O 1
ATOM 641 N N . GLU A 1 82 ? -13.786 -2.894 -6.340 1.00 86.62 82 GLU A N 1
ATOM 642 C CA . GLU A 1 82 ? -13.138 -2.278 -7.504 1.00 86.62 82 GLU A CA 1
ATOM 643 C C . GLU A 1 82 ? -12.336 -3.299 -8.308 1.00 86.62 82 GLU A C 1
ATOM 645 O O . GLU A 1 82 ? -12.510 -3.394 -9.524 1.00 86.62 82 GLU A O 1
ATOM 650 N N . PHE A 1 83 ? -11.504 -4.090 -7.631 1.00 83.62 83 PHE A N 1
ATOM 651 C CA . PHE A 1 83 ? -10.703 -5.118 -8.279 1.00 83.62 83 PHE A CA 1
ATOM 652 C C . PHE A 1 83 ? -11.581 -6.156 -8.997 1.00 83.62 83 PHE A C 1
ATOM 654 O O . PHE A 1 83 ? -11.284 -6.514 -10.136 1.00 83.62 83 PHE A O 1
ATOM 661 N N . GLU A 1 84 ? -12.675 -6.594 -8.366 1.00 77.38 84 GLU A N 1
ATOM 662 C CA . GLU A 1 84 ? -13.635 -7.559 -8.924 1.00 77.38 84 GLU A CA 1
ATOM 663 C C . GLU A 1 84 ? -14.390 -7.028 -10.142 1.00 77.38 84 GLU A C 1
ATOM 665 O O . GLU A 1 84 ? -14.644 -7.771 -11.093 1.00 77.38 84 GLU A O 1
ATOM 670 N N . ARG A 1 85 ? -14.750 -5.741 -10.131 1.00 81.94 85 ARG A N 1
ATOM 671 C CA . ARG A 1 85 ? -15.414 -5.096 -11.268 1.00 81.94 85 ARG A CA 1
ATOM 672 C C . ARG A 1 85 ? -14.526 -5.104 -12.509 1.00 81.94 85 ARG A C 1
ATOM 674 O O . ARG A 1 85 ? -15.018 -5.336 -13.612 1.00 81.94 85 ARG A O 1
ATOM 681 N N . ASP A 1 86 ? -13.237 -4.855 -12.311 1.00 78.94 86 ASP A N 1
ATOM 682 C CA . ASP A 1 86 ? -12.274 -4.702 -13.398 1.00 78.94 86 ASP A CA 1
ATOM 683 C C . ASP A 1 86 ? -11.665 -6.055 -13.828 1.00 78.94 86 ASP A C 1
ATOM 685 O O . ASP A 1 86 ? -11.192 -6.191 -14.958 1.00 78.94 86 ASP A O 1
ATOM 689 N N . HIS A 1 87 ? -11.718 -7.078 -12.963 1.00 72.06 87 HIS A N 1
ATOM 690 C CA . HIS A 1 87 ? -11.201 -8.427 -13.210 1.00 72.06 87 HIS A CA 1
ATOM 691 C C . HIS A 1 87 ? -12.234 -9.481 -12.770 1.00 72.06 87 HIS A C 1
ATOM 693 O O . HIS A 1 87 ? -12.306 -9.809 -11.582 1.00 72.06 87 HIS A O 1
ATOM 699 N N . PRO A 1 88 ? -13.028 -10.051 -13.699 1.00 60.25 88 PRO A N 1
ATOM 700 C CA . PRO A 1 88 ? -14.079 -10.995 -13.344 1.00 60.25 88 PRO A CA 1
ATOM 701 C C . PRO A 1 88 ? -13.514 -12.210 -12.587 1.00 60.25 88 PRO A C 1
ATOM 703 O O . PRO A 1 88 ? -12.400 -12.661 -12.874 1.00 60.25 88 PRO A O 1
ATOM 706 N N . PRO A 1 89 ? -14.270 -12.760 -11.619 1.00 59.81 89 PRO A N 1
ATOM 707 C CA . PRO A 1 89 ? -13.743 -13.670 -10.615 1.00 59.81 89 PRO A CA 1
ATOM 708 C C . PRO A 1 89 ? -13.352 -15.017 -11.226 1.00 59.81 89 PRO A C 1
ATOM 710 O O . PRO A 1 89 ? -14.163 -15.927 -11.384 1.00 59.81 89 PRO A O 1
ATOM 713 N N . SER A 1 90 ? -12.064 -15.173 -11.507 1.00 53.69 90 SER A N 1
ATOM 714 C CA . SER A 1 90 ? -11.417 -16.471 -11.631 1.00 53.69 90 SER A CA 1
ATOM 715 C C . SER A 1 90 ? -10.327 -16.561 -10.559 1.00 53.69 90 SER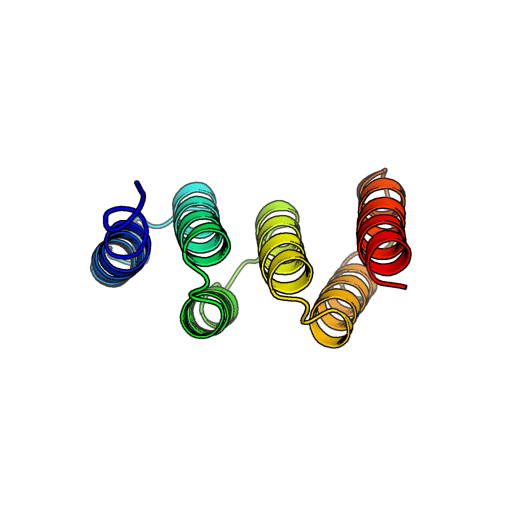 A C 1
ATOM 717 O O . SER A 1 90 ? -9.355 -15.821 -10.663 1.00 53.69 90 SER A O 1
ATOM 719 N N . LEU A 1 91 ? -10.468 -17.482 -9.585 1.00 54.59 91 LEU A N 1
ATOM 720 C CA . LEU A 1 91 ? -9.425 -18.035 -8.676 1.00 54.59 91 LEU A CA 1
ATOM 721 C C . LEU A 1 91 ? -9.324 -17.533 -7.190 1.00 54.59 91 LEU A C 1
ATOM 723 O O . LEU A 1 91 ? -9.855 -16.480 -6.840 1.00 54.59 91 LEU A O 1
ATOM 727 N N . PRO A 1 92 ? -8.676 -18.331 -6.284 1.00 53.91 92 PRO A N 1
ATOM 728 C CA . PRO A 1 92 ? -8.816 -18.397 -4.804 1.00 53.91 92 PRO A CA 1
ATOM 729 C C . PRO A 1 92 ? -8.534 -17.149 -3.969 1.00 53.91 92 PRO A C 1
ATOM 731 O O . PRO A 1 92 ? -8.613 -17.195 -2.738 1.00 53.91 92 PRO A O 1
ATOM 734 N N . MET A 1 93 ? -8.157 -16.046 -4.605 1.00 52.91 93 MET A N 1
ATOM 735 C CA . MET A 1 93 ? -7.933 -14.793 -3.900 1.00 52.91 93 MET A CA 1
ATOM 736 C C . MET A 1 93 ? -9.219 -14.342 -3.189 1.00 52.91 93 MET A C 1
ATOM 738 O O . MET A 1 93 ? -9.172 -13.981 -2.015 1.00 52.91 93 MET A O 1
ATOM 742 N N . TYR A 1 94 ? -10.365 -14.499 -3.860 1.00 60.38 94 TYR A N 1
ATOM 743 C CA . TYR A 1 94 ? -11.700 -14.185 -3.346 1.00 60.38 94 TYR A CA 1
ATOM 744 C C . TYR A 1 94 ? -12.010 -14.885 -2.012 1.00 60.38 94 TYR A C 1
ATOM 746 O O . TYR A 1 94 ? -12.382 -14.246 -1.028 1.00 60.38 94 TYR A O 1
ATOM 754 N N . SER A 1 95 ? -11.795 -16.204 -1.936 1.00 59.44 95 SER A N 1
ATOM 755 C CA . SER A 1 95 ? -12.088 -16.985 -0.726 1.00 59.44 95 SER A CA 1
ATOM 756 C C . SER A 1 95 ? -11.145 -16.649 0.428 1.00 59.44 95 SER A C 1
ATOM 758 O O . SER A 1 95 ? -11.574 -16.627 1.579 1.00 59.44 95 SER A O 1
ATOM 760 N N . LYS A 1 96 ? -9.870 -16.363 0.135 1.00 61.00 96 LYS A N 1
ATOM 761 C CA . LYS A 1 96 ? -8.874 -16.028 1.160 1.00 61.00 96 LYS A CA 1
ATOM 762 C C . LYS A 1 96 ? -9.108 -14.637 1.754 1.00 61.00 96 LYS A C 1
ATOM 764 O O . LYS A 1 96 ? -9.027 -14.484 2.967 1.00 61.00 96 LYS A O 1
ATOM 769 N N . TYR A 1 97 ? -9.428 -13.643 0.926 1.00 63.81 97 TYR A N 1
ATOM 770 C CA . TYR A 1 97 ? -9.633 -12.266 1.385 1.00 63.81 97 TYR A CA 1
ATOM 771 C C . TYR A 1 97 ? -10.963 -12.061 2.087 1.00 63.81 97 TYR A C 1
ATOM 773 O O . TYR A 1 97 ? -10.981 -11.442 3.146 1.00 63.81 97 TYR A O 1
ATOM 781 N N . ARG A 1 98 ? -12.053 -12.641 1.571 1.00 62.12 98 ARG A N 1
ATOM 782 C CA . ARG A 1 98 ? -13.341 -12.590 2.266 1.00 62.12 98 ARG A CA 1
ATOM 783 C C . ARG A 1 98 ? -13.236 -13.246 3.641 1.00 62.12 98 ARG A C 1
ATOM 785 O O . ARG A 1 98 ? -13.700 -12.665 4.608 1.00 62.12 98 ARG A O 1
ATOM 792 N N . SER A 1 99 ? -12.547 -14.384 3.751 1.00 59.81 99 SER A N 1
ATOM 793 C CA . SER A 1 99 ? -12.318 -15.033 5.050 1.00 59.81 99 SER A CA 1
ATOM 794 C C . SER A 1 99 ? -11.433 -14.184 5.968 1.00 59.81 99 SER A C 1
ATOM 796 O O . SER A 1 99 ? -11.822 -13.954 7.101 1.00 59.81 99 SER A O 1
ATOM 798 N N . ASN A 1 100 ? -10.313 -13.627 5.486 1.00 53.88 100 ASN A N 1
ATOM 799 C CA . ASN A 1 100 ? -9.433 -12.785 6.310 1.00 53.88 100 ASN A CA 1
ATOM 800 C C . ASN A 1 100 ? -10.098 -11.481 6.775 1.00 53.88 100 ASN A C 1
ATOM 802 O O . ASN A 1 100 ? -9.917 -11.100 7.928 1.00 53.88 100 ASN A O 1
ATOM 806 N N . ILE A 1 101 ? -10.850 -10.797 5.904 1.00 56.81 101 ILE A N 1
ATOM 807 C CA . ILE A 1 101 ? -11.609 -9.589 6.262 1.00 56.81 101 ILE A CA 1
ATOM 808 C C . ILE A 1 101 ? -12.674 -9.958 7.301 1.00 56.81 101 ILE A C 1
ATOM 810 O O . ILE A 1 101 ? -12.752 -9.306 8.336 1.00 56.81 101 ILE A O 1
ATOM 814 N N . PHE A 1 102 ? -13.438 -11.038 7.093 1.00 54.09 102 PHE A N 1
ATOM 815 C CA . PHE A 1 102 ? -14.450 -11.486 8.057 1.00 54.09 102 PHE A CA 1
ATOM 816 C C . PHE A 1 102 ? -13.859 -11.987 9.384 1.00 54.09 102 PHE A C 1
ATOM 818 O O . PHE A 1 102 ? -14.443 -11.725 10.433 1.00 54.09 102 PHE A O 1
ATOM 825 N N . GLU A 1 103 ? -12.715 -12.673 9.378 1.00 49.44 103 GLU A N 1
ATOM 826 C CA . GLU A 1 103 ? -12.026 -13.124 10.595 1.00 49.44 103 GLU A CA 1
ATOM 827 C C . GLU A 1 103 ? -11.441 -11.939 11.371 1.00 49.44 103 GLU A C 1
ATOM 829 O O . GLU A 1 103 ? -11.621 -11.865 12.583 1.00 49.44 103 GLU A O 1
ATOM 834 N N . THR A 1 104 ? -10.824 -10.958 10.698 1.00 48.59 104 THR A N 1
ATOM 835 C CA . THR A 1 104 ? -10.363 -9.728 11.374 1.00 48.59 104 THR A CA 1
ATOM 836 C C . THR A 1 104 ? -11.518 -8.872 11.893 1.00 48.59 104 THR A C 1
ATOM 838 O O . THR A 1 104 ? -11.388 -8.302 12.972 1.00 48.59 104 THR A O 1
ATOM 841 N N . PHE A 1 105 ? -12.666 -8.843 11.207 1.00 43.78 105 PHE A N 1
ATOM 842 C CA . PHE A 1 105 ? -13.900 -8.249 11.734 1.00 43.78 105 PHE A CA 1
ATOM 843 C C . PHE A 1 105 ? -14.454 -9.003 12.951 1.00 43.78 105 PHE A C 1
ATOM 845 O O . PHE A 1 105 ? -14.889 -8.374 13.912 1.00 43.78 105 PHE A O 1
ATOM 852 N N . SER A 1 106 ? -14.439 -10.340 12.924 1.00 38.50 106 SER A N 1
ATOM 853 C CA . SER A 1 106 ? -15.017 -11.177 13.989 1.00 38.50 106 SER A CA 1
ATOM 854 C C . SER A 1 106 ? -14.178 -11.194 15.269 1.00 38.50 106 SER A C 1
ATOM 856 O O . SER A 1 106 ? -14.704 -11.522 16.321 1.00 38.50 106 SER A O 1
ATOM 858 N N . TYR A 1 107 ? -12.893 -10.834 15.207 1.00 34.03 107 TYR A N 1
ATOM 859 C CA . TYR A 1 107 ? -12.027 -10.711 16.387 1.00 34.03 107 TYR A CA 1
ATOM 860 C C . TYR A 1 107 ? -12.140 -9.354 17.112 1.00 34.03 107 TYR A C 1
ATOM 862 O O . TYR A 1 107 ? -11.499 -9.171 18.147 1.00 34.03 107 TYR A O 1
ATOM 870 N N . ILE A 1 108 ? -12.915 -8.401 16.578 1.00 38.44 108 ILE A N 1
ATOM 871 C CA . ILE A 1 108 ? -13.059 -7.037 17.128 1.00 38.44 108 ILE A CA 1
ATOM 872 C C . ILE A 1 108 ? -14.460 -6.797 17.744 1.00 38.44 108 ILE A C 1
ATOM 874 O O . ILE A 1 108 ? -14.690 -5.752 18.355 1.00 38.44 108 ILE A O 1
ATOM 878 N N . HIS A 1 109 ? -15.368 -7.776 17.680 1.00 35.84 109 HIS A N 1
ATOM 879 C CA . HIS A 1 109 ? -16.662 -7.777 18.382 1.00 35.84 109 HIS A CA 1
ATOM 880 C C . HIS A 1 109 ? -16.741 -8.894 19.423 1.00 35.84 109 HIS A C 1
ATOM 882 O O . HIS A 1 109 ? -17.462 -8.683 20.425 1.00 35.84 109 HIS A O 1
#

pLDDT: mean 78.85, std 17.74, range [34.03, 95.25]

Radius of gyration: 14.56 Å; chains: 1; bounding box: 30×28×39 Å

Secondary structure (DSSP, 8-state):
--SSHHHHHHHHHHHHHHS-GGG--HHHHHHHHHHHHHHT-HHHHHHHHHH-SS--HHHHHHHHHHHHHTT-HHHHHHHHHHHHHHS---STHHHHHHHHHHHHHHT--

Sequence (109 aa):
NSYGLNGMGKQAVELYLKMPQEFMNEANHVCVLNACSHSGLVHEARLIFKNIQIKTVKIYTTMVDCLSRASFFEEAQHLVDEFERDHPPSLPMYSKYRSNIFETFSYIH

Foldseek 3Di:
DDPDLQVVLVVLLVVLVPDDPVPDDPVSLLVSLLSCLSNVVLVSNVVSLVPDPDQDPSNLVSNLSSCLSNVVLVVSVVSVVVVCVVPPDDDDPVVVSVVVSVVSVVVVD